Protein AF-A0A613BTW3-F1 (afdb_monomer)

InterPro domains:
  IPR049066 T6SS, immunity protein Tgi2PP [PF21576] (1-104)

pLDDT: mean 95.65, std 4.18, range [67.38, 98.69]

Radius of gyration: 14.43 Å; Cα contacts (8 Å, |Δi|>4): 187; chains: 1; bounding box: 38×32×41 Å

Mean predicted aligned error: 2.91 Å

Solvent-accessible surface area (backbone atoms only — not comparable to full-atom values): 6734 Å² total; per-residue (Å²): 99,53,67,73,54,44,51,55,52,46,55,55,50,41,51,71,72,64,52,71,71,81,46,86,46,44,45,76,46,56,92,55,55,41,102,84,70,43,56,76,44,67,69,33,42,45,34,39,34,37,38,48,49,96,87,50,96,61,72,46,70,83,46,42,33,38,27,31,36,49,34,60,50,39,29,35,56,85,80,46,42,72,68,82,49,76,69,56,53,54,51,23,50,56,37,15,68,74,63,74,40,47,79,78,78,40,36,72,45,52,34,66,60,72,57,50,90,104

Structure (mmCIF, N/CA/C/O backbone):
data_AF-A0A613BTW3-F1
#
_entry.id   AF-A0A613BTW3-F1
#
loop_
_atom_site.group_PDB
_atom_site.id
_atom_site.type_symbol
_atom_site.label_atom_id
_atom_site.label_alt_id
_atom_site.label_comp_id
_atom_site.label_asym_id
_atom_site.label_entity_id
_atom_site.label_seq_id
_atom_site.pdbx_PDB_ins_code
_atom_site.Cartn_x
_atom_site.Cartn_y
_atom_site.Cartn_z
_atom_site.occupancy
_atom_site.B_iso_or_equiv
_atom_site.auth_seq_id
_atom_site.auth_comp_id
_atom_site.auth_asym_id
_atom_site.auth_atom_id
_atom_site.pdbx_PDB_model_num
ATOM 1 N N . MET A 1 1 ? -2.709 7.412 10.687 1.00 94.25 1 MET A N 1
ATOM 2 C CA . MET A 1 1 ? -1.283 7.227 10.334 1.00 94.25 1 MET A CA 1
ATOM 3 C C . MET A 1 1 ? -0.846 8.351 9.416 1.00 94.25 1 MET A C 1
ATOM 5 O O . MET A 1 1 ? -1.696 8.910 8.738 1.00 94.25 1 MET A O 1
ATOM 9 N N . THR A 1 2 ? 0.442 8.687 9.387 1.00 95.94 2 THR A N 1
ATOM 10 C CA . THR A 1 2 ? 1.014 9.593 8.374 1.00 95.94 2 THR A CA 1
ATOM 11 C C . THR A 1 2 ? 1.384 8.825 7.099 1.00 95.94 2 THR A C 1
ATOM 13 O O . THR A 1 2 ? 1.567 7.608 7.150 1.00 95.94 2 THR A O 1
ATOM 16 N N . LYS A 1 3 ? 1.570 9.526 5.971 1.00 95.88 3 LYS A N 1
ATOM 17 C CA . LYS A 1 3 ? 2.042 8.937 4.700 1.00 95.88 3 LYS A CA 1
ATOM 18 C C . LYS A 1 3 ? 3.333 8.125 4.878 1.00 95.88 3 LYS A C 1
ATOM 20 O O . LYS A 1 3 ? 3.392 6.969 4.487 1.00 95.88 3 LYS A O 1
ATOM 25 N N . ALA A 1 4 ? 4.314 8.671 5.599 1.00 97.25 4 ALA A N 1
ATOM 26 C CA . ALA A 1 4 ? 5.572 7.977 5.891 1.00 97.25 4 ALA A CA 1
ATOM 27 C C . ALA A 1 4 ? 5.398 6.707 6.753 1.00 97.25 4 ALA A C 1
ATOM 29 O O . ALA A 1 4 ? 6.198 5.778 6.671 1.00 97.25 4 ALA A O 1
ATOM 30 N N . GLN A 1 5 ? 4.376 6.648 7.615 1.00 97.88 5 GLN A N 1
ATOM 31 C CA . GLN A 1 5 ? 4.051 5.424 8.360 1.00 97.88 5 GLN A CA 1
ATOM 32 C C . GLN A 1 5 ? 3.395 4.378 7.453 1.00 97.88 5 GLN A C 1
ATOM 34 O O . GLN A 1 5 ? 3.718 3.198 7.570 1.00 97.88 5 GLN A O 1
ATOM 39 N N . ALA A 1 6 ? 2.511 4.812 6.551 1.00 98.25 6 ALA A N 1
ATOM 40 C CA . ALA A 1 6 ? 1.872 3.947 5.565 1.00 98.25 6 ALA A CA 1
ATOM 41 C C . ALA A 1 6 ? 2.895 3.341 4.589 1.00 98.25 6 ALA A C 1
ATOM 43 O O . ALA A 1 6 ? 2.869 2.136 4.363 1.00 98.25 6 ALA A O 1
ATOM 44 N N . GLU A 1 7 ? 3.861 4.131 4.118 1.00 98.44 7 GLU A N 1
ATOM 45 C CA . GLU A 1 7 ? 4.955 3.659 3.259 1.00 98.44 7 GLU A CA 1
ATOM 46 C C . GLU A 1 7 ? 5.798 2.579 3.950 1.00 98.44 7 GLU A C 1
ATOM 48 O O . GLU A 1 7 ? 6.055 1.516 3.391 1.00 98.44 7 GLU A O 1
ATOM 53 N N . LYS A 1 8 ? 6.166 2.788 5.223 1.00 98.25 8 LYS A N 1
ATOM 54 C CA . LYS A 1 8 ? 6.894 1.776 6.007 1.00 98.25 8 LYS A CA 1
ATOM 55 C C . LYS A 1 8 ? 6.095 0.485 6.173 1.00 98.25 8 LYS A C 1
ATOM 57 O O . LYS A 1 8 ? 6.679 -0.596 6.115 1.00 98.25 8 LYS A O 1
ATOM 62 N N . LEU A 1 9 ? 4.783 0.588 6.392 1.00 98.56 9 LEU A N 1
ATOM 63 C CA . LEU A 1 9 ? 3.904 -0.577 6.479 1.00 98.56 9 LEU A CA 1
ATOM 64 C C . LEU A 1 9 ? 3.847 -1.323 5.137 1.00 98.56 9 LEU A C 1
ATOM 66 O O . LEU A 1 9 ? 3.977 -2.548 5.122 1.00 98.56 9 LEU A O 1
ATOM 70 N N . LEU A 1 10 ? 3.738 -0.590 4.024 1.00 98.69 10 LEU A N 1
ATOM 71 C CA . LEU A 1 10 ? 3.779 -1.152 2.677 1.00 98.69 10 LEU A CA 1
ATOM 72 C C . LEU A 1 10 ? 5.108 -1.860 2.400 1.00 98.69 10 LEU A C 1
ATOM 74 O O . LEU A 1 10 ? 5.093 -3.003 1.963 1.00 98.69 10 LEU A O 1
ATOM 78 N N . ILE A 1 11 ? 6.252 -1.258 2.731 1.00 98.38 11 ILE A N 1
ATOM 79 C CA . ILE A 1 11 ? 7.575 -1.885 2.558 1.00 98.38 11 ILE A CA 1
ATOM 80 C C . ILE A 1 11 ? 7.655 -3.237 3.285 1.00 98.38 11 ILE A C 1
ATOM 82 O O . ILE A 1 11 ? 8.233 -4.190 2.760 1.00 98.38 11 ILE A O 1
ATOM 86 N N . ILE A 1 12 ? 7.068 -3.357 4.482 1.00 98.19 12 ILE A N 1
ATOM 87 C CA . ILE A 1 12 ? 7.005 -4.639 5.202 1.00 98.19 12 ILE A CA 1
ATOM 88 C C . ILE A 1 12 ? 6.154 -5.656 4.428 1.00 98.19 12 ILE A C 1
ATOM 90 O O . ILE A 1 12 ? 6.550 -6.816 4.302 1.00 98.19 12 ILE A O 1
ATOM 94 N N . ALA A 1 13 ? 5.009 -5.229 3.893 1.00 98.25 13 ALA A N 1
ATOM 95 C CA . ALA A 1 13 ? 4.124 -6.081 3.105 1.00 98.25 13 ALA A CA 1
ATOM 96 C C . ALA A 1 13 ? 4.764 -6.543 1.784 1.00 98.25 13 ALA A C 1
ATOM 98 O O . ALA A 1 13 ? 4.728 -7.733 1.474 1.00 98.25 13 ALA A O 1
ATOM 99 N N . LEU A 1 14 ? 5.434 -5.644 1.063 1.00 98.19 14 LEU A N 1
ATOM 100 C CA . LEU A 1 14 ? 6.143 -5.949 -0.181 1.00 98.19 14 LEU A CA 1
ATOM 101 C C . LEU A 1 14 ? 7.281 -6.955 0.040 1.00 98.19 14 LEU A C 1
ATOM 103 O O . LEU A 1 14 ? 7.413 -7.921 -0.712 1.00 98.19 14 LEU A O 1
ATOM 107 N N . LYS A 1 15 ? 8.054 -6.798 1.125 1.00 97.44 15 LYS A N 1
ATOM 108 C CA . LYS A 1 15 ? 9.082 -7.779 1.518 1.00 97.44 15 LYS A CA 1
ATOM 109 C C . LYS A 1 15 ? 8.480 -9.151 1.812 1.00 97.44 15 LYS A C 1
ATOM 111 O O . LYS A 1 15 ? 9.055 -10.165 1.425 1.00 97.44 15 LYS A O 1
ATOM 116 N N . TYR A 1 16 ? 7.319 -9.199 2.467 1.00 96.69 16 TYR A N 1
ATOM 117 C CA . TYR A 1 16 ? 6.608 -10.458 2.706 1.00 96.69 16 TYR A CA 1
ATOM 118 C C . TYR A 1 16 ? 6.145 -11.117 1.395 1.00 96.69 16 TYR A C 1
ATOM 120 O O . TYR A 1 16 ? 6.268 -12.331 1.238 1.00 96.69 16 TYR A O 1
ATOM 128 N N . GLN A 1 17 ? 5.686 -10.316 0.429 1.00 95.31 17 GLN A N 1
ATOM 129 C CA . GLN A 1 17 ? 5.324 -10.757 -0.924 1.00 95.31 17 GLN A CA 1
ATOM 130 C C . GLN A 1 17 ? 6.532 -11.098 -1.816 1.00 95.31 17 GLN A C 1
ATOM 132 O O . GLN A 1 17 ? 6.343 -11.494 -2.962 1.00 95.31 17 GLN A O 1
ATOM 137 N N . LYS A 1 18 ? 7.758 -11.034 -1.277 1.00 95.88 18 LYS A N 1
ATOM 138 C CA . LYS A 1 18 ? 9.019 -11.386 -1.951 1.00 95.88 18 LYS A CA 1
ATOM 139 C C . LYS A 1 18 ? 9.405 -10.458 -3.105 1.00 95.88 18 LYS A C 1
ATOM 141 O O . LYS A 1 18 ? 10.187 -10.864 -3.962 1.00 95.88 18 LYS A O 1
ATOM 146 N N . TYR A 1 19 ? 8.915 -9.219 -3.111 1.00 95.94 19 TYR A N 1
ATOM 147 C CA . TYR A 1 19 ? 9.502 -8.191 -3.965 1.00 95.94 19 TYR A CA 1
ATOM 148 C C . TYR A 1 19 ? 10.944 -7.928 -3.527 1.00 95.94 19 TYR A C 1
ATOM 150 O O . TYR A 1 19 ? 11.210 -7.705 -2.340 1.00 95.94 19 TYR A O 1
ATOM 158 N N . ASP A 1 20 ? 11.871 -7.943 -4.483 1.00 95.00 20 ASP A N 1
ATOM 159 C CA . ASP A 1 20 ? 13.267 -7.619 -4.216 1.00 95.00 20 ASP A CA 1
ATOM 160 C C . ASP A 1 20 ? 13.470 -6.101 -4.231 1.00 95.00 20 ASP A C 1
ATOM 162 O O . ASP A 1 20 ? 13.831 -5.494 -5.235 1.00 95.00 20 ASP A O 1
ATOM 166 N N . LEU A 1 21 ? 13.213 -5.482 -3.078 1.00 95.88 21 LEU A N 1
ATOM 167 C CA . LEU A 1 21 ? 13.400 -4.043 -2.876 1.00 95.88 21 LEU A CA 1
ATOM 168 C C . LEU A 1 21 ? 14.878 -3.640 -2.731 1.00 95.88 21 LEU A C 1
ATOM 170 O O . LEU A 1 21 ? 15.153 -2.482 -2.428 1.00 95.88 21 LEU A O 1
ATOM 174 N N . SER A 1 22 ? 15.815 -4.589 -2.836 1.00 94.62 22 SER A N 1
ATOM 175 C CA . SER A 1 22 ? 17.253 -4.320 -2.730 1.00 94.62 22 SER A CA 1
ATOM 176 C C . SER A 1 22 ? 17.930 -4.107 -4.080 1.00 94.62 22 SER A C 1
ATOM 178 O O . SER A 1 22 ? 19.084 -3.689 -4.109 1.00 94.62 22 SER A O 1
ATOM 180 N N . LEU A 1 23 ? 17.221 -4.375 -5.180 1.00 94.31 23 LEU A N 1
ATOM 181 C CA . LEU A 1 23 ? 17.727 -4.135 -6.524 1.00 94.31 23 LEU A CA 1
ATOM 182 C C . LEU A 1 23 ? 17.928 -2.637 -6.763 1.00 94.31 23 LEU A C 1
ATOM 184 O O . LEU A 1 23 ? 17.024 -1.827 -6.535 1.00 94.31 23 LEU A O 1
ATOM 188 N N . ASP A 1 24 ? 19.105 -2.288 -7.277 1.00 94.25 24 ASP A N 1
ATOM 189 C CA . ASP A 1 24 ? 19.415 -0.925 -7.698 1.00 94.25 24 ASP A CA 1
ATOM 190 C C . ASP A 1 24 ? 18.399 -0.465 -8.747 1.00 94.25 24 ASP A C 1
ATOM 192 O O . ASP A 1 24 ? 18.237 -1.116 -9.778 1.00 94.25 24 ASP A O 1
ATOM 196 N N . GLY A 1 25 ? 17.723 0.653 -8.477 1.00 94.94 25 GLY A N 1
ATOM 197 C CA . GLY A 1 25 ? 16.678 1.206 -9.342 1.00 94.94 25 GLY A CA 1
ATOM 198 C C . GLY A 1 25 ? 15.247 0.856 -8.930 1.00 94.94 25 GLY A C 1
ATOM 199 O O . GLY A 1 25 ? 14.312 1.422 -9.490 1.00 94.94 25 GLY A O 1
ATOM 200 N N . VAL A 1 26 ? 15.036 -0.027 -7.945 1.00 97.25 26 VAL A N 1
ATOM 201 C CA . VAL A 1 26 ? 13.699 -0.249 -7.369 1.00 97.25 26 VAL A CA 1
ATOM 202 C C . VAL A 1 26 ? 13.343 0.880 -6.409 1.00 97.25 26 VAL A C 1
ATOM 204 O O . VAL A 1 26 ? 14.139 1.257 -5.547 1.00 97.25 26 VAL A O 1
ATOM 207 N N . PHE A 1 27 ? 12.124 1.399 -6.526 1.00 97.06 27 PHE A N 1
ATOM 208 C CA . PHE A 1 27 ? 11.634 2.485 -5.685 1.00 97.06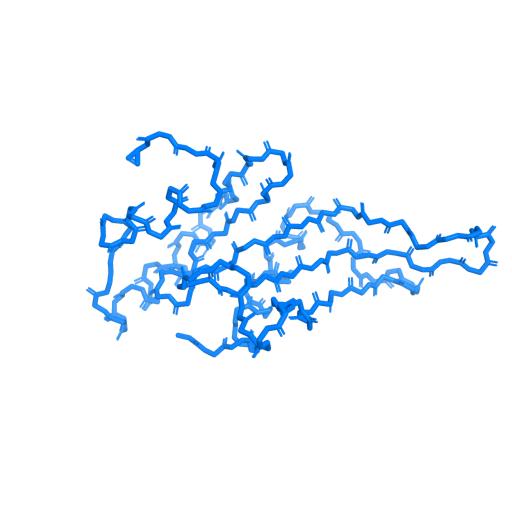 27 PHE A CA 1
ATOM 209 C C . PHE A 1 27 ? 10.156 2.324 -5.324 1.00 97.06 27 PHE A C 1
ATOM 211 O O . PHE A 1 27 ? 9.362 1.739 -6.060 1.00 97.06 27 PHE A O 1
ATOM 218 N N . VAL A 1 28 ? 9.791 2.886 -4.172 1.00 97.94 28 VAL A N 1
ATOM 219 C CA . VAL A 1 28 ? 8.400 3.124 -3.785 1.00 97.94 28 VAL A CA 1
ATOM 220 C C . VAL A 1 28 ? 8.171 4.623 -3.879 1.00 97.94 28 VAL A C 1
ATOM 222 O O . VAL A 1 28 ? 8.806 5.387 -3.155 1.00 97.94 28 VAL A O 1
ATOM 225 N N . ASP A 1 29 ? 7.286 5.040 -4.775 1.00 97.00 29 ASP A N 1
ATOM 226 C CA . ASP A 1 29 ? 6.908 6.441 -4.928 1.00 97.00 29 ASP A CA 1
ATOM 227 C C . ASP A 1 29 ? 5.508 6.656 -4.366 1.00 97.00 29 ASP A C 1
ATOM 229 O O . ASP A 1 29 ? 4.552 6.008 -4.786 1.00 97.00 29 ASP A O 1
ATOM 233 N N . GLY A 1 30 ? 5.404 7.548 -3.384 1.00 93.94 30 GLY A N 1
ATOM 234 C CA . GLY A 1 30 ? 4.137 7.940 -2.790 1.00 93.94 30 GLY A CA 1
ATOM 235 C C . GLY A 1 30 ? 3.605 9.273 -3.299 1.00 93.94 30 GLY A C 1
ATOM 236 O O . GLY A 1 30 ? 2.543 9.685 -2.841 1.00 93.94 30 GLY A O 1
ATOM 237 N N . ASP A 1 31 ? 4.320 10.026 -4.139 1.00 92.44 31 ASP A N 1
ATOM 238 C CA . AS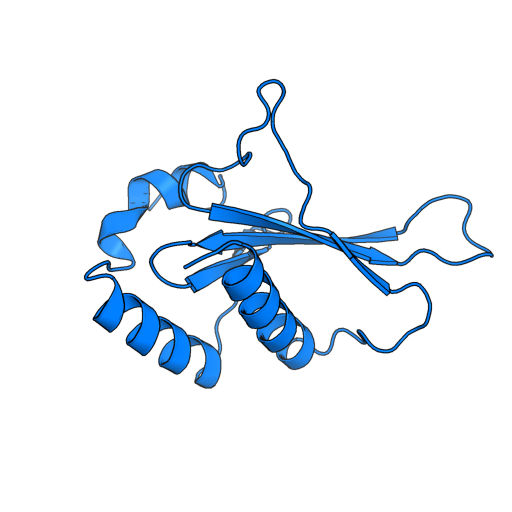P A 1 31 ? 3.917 11.367 -4.594 1.00 92.44 31 ASP A CA 1
ATOM 239 C C . ASP A 1 31 ? 2.828 11.351 -5.678 1.00 92.44 31 ASP A C 1
ATOM 241 O O . ASP A 1 31 ? 2.855 12.079 -6.666 1.00 92.44 31 ASP A O 1
ATOM 245 N N . LEU A 1 32 ? 1.824 10.507 -5.455 1.00 91.81 32 LEU A N 1
ATOM 246 C CA . LEU A 1 32 ? 0.650 10.368 -6.293 1.00 91.81 32 LEU A CA 1
ATOM 247 C C . LEU A 1 32 ? -0.419 11.344 -5.807 1.00 91.81 32 LEU A C 1
ATOM 249 O O . LEU A 1 32 ? -0.839 11.299 -4.647 1.00 91.81 32 LEU A O 1
ATOM 253 N N . GLN A 1 33 ? -0.832 12.247 -6.694 1.00 91.44 33 GLN A N 1
ATOM 254 C CA . GLN A 1 33 ? -1.773 13.317 -6.385 1.00 91.44 33 GLN A CA 1
ATOM 255 C C . GLN A 1 33 ? -2.800 13.481 -7.510 1.00 91.44 33 GLN A C 1
ATOM 257 O O . GLN A 1 33 ? -2.498 13.280 -8.688 1.00 91.44 33 GLN A O 1
ATOM 262 N N . ASP A 1 34 ? -4.019 13.873 -7.149 1.00 88.56 34 ASP A N 1
ATOM 263 C CA . ASP A 1 34 ? -5.008 14.354 -8.106 1.00 88.56 34 ASP A CA 1
ATOM 264 C C . ASP A 1 34 ? -4.630 15.751 -8.646 1.00 88.56 34 ASP A C 1
ATOM 266 O O . ASP A 1 34 ? -3.667 16.392 -8.221 1.00 88.56 34 ASP A O 1
ATOM 270 N N . LYS A 1 35 ? -5.437 16.279 -9.574 1.00 89.06 35 LYS A N 1
ATOM 271 C CA . LYS A 1 35 ? -5.238 17.619 -10.163 1.00 89.06 35 LYS A CA 1
ATOM 272 C C . LYS A 1 35 ? -5.293 18.785 -9.157 1.00 89.06 35 LYS A C 1
ATOM 274 O O . LYS A 1 35 ? -5.042 19.925 -9.540 1.00 89.06 35 LYS A O 1
ATOM 279 N N . HIS A 1 36 ? -5.693 18.523 -7.916 1.00 89.88 36 HIS A N 1
ATOM 280 C CA . HIS A 1 36 ? -5.807 19.486 -6.826 1.00 89.88 36 HIS A CA 1
ATOM 281 C C . HIS A 1 36 ? -4.737 19.281 -5.742 1.00 89.88 36 HIS A C 1
ATOM 283 O O . HIS A 1 36 ? -4.728 20.030 -4.766 1.00 89.88 36 HIS A O 1
ATOM 289 N N . GLY A 1 37 ? -3.837 18.309 -5.909 1.00 87.50 37 GLY A N 1
ATOM 290 C CA . GLY A 1 37 ? -2.785 17.989 -4.949 1.00 87.50 37 GLY A CA 1
ATOM 291 C C . GLY A 1 37 ? -3.223 17.072 -3.800 1.00 87.50 37 GLY A C 1
ATOM 292 O O . GLY A 1 37 ? -2.502 16.936 -2.812 1.00 87.50 37 GLY A O 1
ATOM 293 N N . ASN A 1 38 ? -4.410 16.462 -3.883 1.00 87.25 38 ASN A N 1
ATOM 294 C CA . ASN A 1 38 ? -4.921 15.547 -2.859 1.00 87.25 38 ASN A CA 1
ATOM 295 C C . ASN A 1 38 ? -4.553 14.090 -3.174 1.00 87.25 38 ASN A C 1
ATOM 297 O O . ASN A 1 38 ? -4.343 13.757 -4.341 1.00 87.25 38 ASN A O 1
ATOM 301 N N . PRO A 1 39 ? -4.539 13.190 -2.170 1.00 88.38 39 PRO A N 1
ATOM 302 C CA . PRO A 1 39 ? -4.464 11.754 -2.424 1.00 88.38 39 PRO A CA 1
ATOM 303 C C . PRO A 1 39 ? -5.581 11.299 -3.386 1.00 88.38 39 PRO A C 1
ATOM 305 O O . PRO A 1 39 ? -6.728 11.709 -3.180 1.00 88.38 39 PRO A O 1
ATOM 308 N N . PRO A 1 40 ? -5.288 10.449 -4.389 1.00 93.00 40 PRO A N 1
ATOM 309 C CA . PRO A 1 40 ? -6.284 10.006 -5.368 1.00 93.00 40 PRO A CA 1
ATOM 310 C C . PRO A 1 40 ? -7.471 9.267 -4.737 1.00 93.00 40 PRO A C 1
ATOM 312 O O . PRO A 1 40 ? -8.610 9.457 -5.165 1.00 93.00 40 PRO A O 1
ATOM 315 N N . HIS A 1 41 ? -7.223 8.480 -3.685 1.00 95.62 41 HIS A N 1
ATOM 316 C CA . HIS A 1 41 ? -8.257 7.749 -2.954 1.00 95.62 41 HIS A CA 1
ATOM 317 C C . HIS A 1 41 ? -8.476 8.324 -1.541 1.00 95.62 41 HIS A C 1
ATOM 319 O O . HIS A 1 41 ? -7.607 8.199 -0.670 1.00 95.62 41 HIS A O 1
ATOM 325 N N . PRO A 1 42 ? -9.646 8.931 -1.250 1.00 94.69 42 PRO A N 1
ATOM 326 C CA . PRO A 1 42 ? -9.937 9.481 0.070 1.00 94.69 42 PRO A CA 1
ATOM 327 C C . PRO A 1 42 ? -9.803 8.441 1.188 1.00 94.69 42 PRO A C 1
ATOM 329 O O . PRO A 1 42 ? -10.404 7.373 1.138 1.00 94.69 42 PRO A O 1
ATOM 332 N N . GLY A 1 43 ? -9.049 8.776 2.237 1.00 95.38 43 GLY A N 1
ATOM 333 C CA . GLY A 1 43 ? -8.793 7.879 3.372 1.00 95.38 43 GLY A CA 1
ATOM 334 C C . GLY A 1 43 ? -7.586 6.953 3.191 1.00 95.38 43 GLY A C 1
ATOM 335 O O . GLY A 1 43 ? -7.139 6.364 4.181 1.00 95.38 43 GLY A O 1
ATOM 336 N N . TYR A 1 44 ? -7.009 6.902 1.990 1.00 97.50 44 TYR A N 1
ATOM 337 C CA . TYR A 1 44 ? -5.840 6.100 1.649 1.00 97.50 44 TYR A CA 1
ATOM 338 C C . TYR A 1 44 ? -4.645 6.980 1.264 1.00 97.50 44 TYR A C 1
ATOM 340 O O . TYR A 1 44 ? -4.783 8.144 0.885 1.00 97.50 44 TYR A O 1
ATOM 348 N N . TYR A 1 45 ? -3.453 6.409 1.402 1.00 97.56 45 TYR A N 1
ATOM 349 C CA . TYR A 1 45 ? -2.245 6.891 0.748 1.00 97.56 45 TYR A CA 1
ATOM 350 C C . TYR A 1 45 ? -1.870 5.904 -0.350 1.00 97.56 45 TYR A C 1
ATOM 352 O O . TYR A 1 45 ? -1.776 4.705 -0.073 1.00 97.56 45 TYR A O 1
ATOM 360 N N . ASP A 1 46 ? -1.637 6.418 -1.552 1.00 97.94 46 ASP A N 1
ATOM 361 C CA . ASP A 1 46 ? -1.282 5.602 -2.706 1.00 97.94 46 ASP A CA 1
ATOM 362 C C . ASP A 1 46 ? 0.226 5.597 -2.928 1.00 97.94 46 ASP A C 1
ATOM 364 O O . ASP A 1 46 ? 0.907 6.601 -2.704 1.00 97.94 46 ASP A O 1
ATOM 368 N N . PHE A 1 47 ? 0.733 4.451 -3.371 1.00 98.44 47 PHE A N 1
ATOM 369 C CA . PHE A 1 47 ? 2.142 4.224 -3.636 1.00 98.44 47 PHE A CA 1
ATOM 370 C C . PHE A 1 47 ? 2.314 3.355 -4.878 1.00 98.44 47 PHE A C 1
ATOM 372 O O . PHE A 1 47 ? 1.734 2.273 -4.965 1.00 98.44 47 PHE A O 1
ATOM 379 N N . SER A 1 48 ? 3.157 3.779 -5.813 1.00 97.94 48 SER A N 1
ATOM 380 C CA . SER A 1 48 ? 3.612 2.920 -6.905 1.00 97.94 48 SER A CA 1
ATOM 381 C C . SER A 1 48 ? 4.909 2.213 -6.525 1.00 97.94 48 SER A C 1
ATOM 383 O O . SER A 1 48 ? 5.803 2.833 -5.948 1.00 97.94 48 SER A O 1
ATOM 385 N N . LEU A 1 49 ? 5.023 0.933 -6.875 1.00 98.38 49 LEU A N 1
ATOM 386 C CA . LEU A 1 49 ? 6.282 0.194 -6.861 1.00 98.38 49 LEU A CA 1
ATOM 387 C C . LEU A 1 49 ? 6.831 0.166 -8.286 1.00 98.38 49 LEU A C 1
ATOM 389 O O . LEU A 1 49 ? 6.197 -0.412 -9.170 1.00 98.38 49 LEU A O 1
ATOM 393 N N . GLY A 1 50 ? 7.981 0.793 -8.500 1.00 97.38 50 GLY A N 1
ATOM 394 C CA . GLY A 1 50 ? 8.620 0.898 -9.808 1.00 97.38 50 GLY A CA 1
ATOM 395 C C . GLY A 1 50 ? 10.039 0.345 -9.818 1.00 97.38 50 GLY A C 1
ATOM 396 O O . GLY A 1 50 ? 10.682 0.225 -8.773 1.00 97.38 50 GLY A O 1
ATOM 397 N N . TYR A 1 51 ? 10.516 0.026 -11.016 1.00 96.94 51 TYR A N 1
ATOM 398 C CA . TYR A 1 51 ? 11.878 -0.391 -11.302 1.00 96.94 51 TYR A CA 1
ATOM 399 C C . TYR A 1 51 ? 12.418 0.393 -12.498 1.00 96.94 51 TYR A C 1
ATOM 401 O O . TYR A 1 51 ? 11.967 0.226 -13.634 1.00 96.94 51 TYR A O 1
ATOM 409 N N . ASP A 1 52 ? 13.375 1.275 -12.220 1.00 95.38 52 ASP A N 1
ATOM 410 C CA . ASP A 1 52 ? 14.101 2.047 -13.222 1.00 95.38 52 ASP A CA 1
ATOM 411 C C . ASP A 1 52 ? 15.442 1.370 -13.516 1.00 95.38 52 ASP A C 1
ATOM 413 O O . ASP A 1 52 ? 16.308 1.259 -12.646 1.00 95.38 52 ASP A O 1
ATOM 417 N N . THR A 1 53 ? 15.609 0.878 -14.742 1.00 89.94 53 THR A N 1
ATOM 418 C CA . THR A 1 53 ? 16.817 0.166 -15.167 1.00 89.94 53 THR A CA 1
ATOM 419 C C . THR A 1 53 ? 17.456 0.916 -16.334 1.00 89.94 53 THR A C 1
ATOM 421 O O . THR A 1 53 ? 16.754 1.269 -17.284 1.00 89.94 53 THR A O 1
ATOM 424 N N . PRO A 1 54 ? 18.791 1.101 -16.347 1.00 82.06 54 PRO A N 1
ATOM 425 C CA . PRO A 1 54 ? 19.463 1.856 -17.407 1.00 82.06 54 PRO A CA 1
ATOM 426 C C . PRO A 1 54 ? 19.295 1.271 -18.815 1.00 82.06 54 PRO A C 1
ATOM 428 O O . PRO A 1 54 ? 19.571 1.949 -19.802 1.00 82.06 54 PRO A O 1
ATOM 431 N N . THR A 1 55 ? 18.923 -0.007 -18.922 1.00 88.38 55 THR A N 1
ATOM 432 C CA . THR A 1 55 ? 18.743 -0.699 -20.204 1.00 88.38 55 THR A CA 1
ATOM 433 C C . THR A 1 55 ? 17.300 -0.653 -20.701 1.00 88.38 55 THR A C 1
ATOM 435 O O . THR A 1 55 ? 17.058 -0.977 -21.865 1.00 88.38 55 THR A O 1
ATOM 438 N N . ALA A 1 56 ? 16.345 -0.257 -19.856 1.00 88.94 56 ALA A N 1
ATOM 439 C CA . ALA A 1 56 ? 14.949 -0.108 -20.229 1.00 88.94 56 ALA A CA 1
ATOM 440 C C . ALA A 1 56 ? 14.687 1.278 -20.842 1.00 88.94 56 ALA A C 1
ATOM 442 O O . ALA A 1 56 ? 15.265 2.284 -20.442 1.00 88.94 56 ALA A O 1
ATOM 443 N N . GLY A 1 57 ? 13.790 1.342 -21.830 1.00 91.81 57 GLY A N 1
ATOM 444 C CA . GLY A 1 57 ? 13.369 2.612 -22.441 1.00 91.81 57 GLY A CA 1
ATOM 445 C C . GLY A 1 57 ? 12.324 3.388 -21.626 1.00 91.81 57 GLY A C 1
ATOM 446 O O . GLY A 1 57 ? 11.948 4.488 -22.025 1.00 91.81 57 GLY A O 1
ATOM 447 N N . ALA A 1 58 ? 11.821 2.803 -20.536 1.00 93.81 58 ALA A N 1
ATOM 448 C CA . ALA A 1 58 ? 10.834 3.369 -19.623 1.00 93.81 58 ALA A CA 1
ATOM 449 C C . ALA A 1 58 ? 10.888 2.637 -18.268 1.00 93.81 58 ALA A C 1
ATOM 451 O O . ALA A 1 58 ? 11.381 1.511 -18.200 1.00 93.81 58 ALA A O 1
ATOM 452 N N . ILE A 1 59 ? 10.337 3.263 -17.224 1.00 95.31 59 ILE A N 1
ATOM 453 C CA . ILE A 1 59 ? 10.154 2.651 -15.900 1.00 95.31 59 ILE A CA 1
ATOM 454 C C . ILE A 1 59 ? 9.167 1.485 -16.007 1.00 95.31 59 ILE A C 1
ATOM 456 O O . ILE A 1 59 ? 8.090 1.630 -16.593 1.00 95.31 59 ILE A O 1
ATOM 460 N N . ASP A 1 60 ? 9.512 0.355 -15.394 1.00 94.94 60 ASP A N 1
ATOM 461 C CA . ASP A 1 60 ? 8.602 -0.773 -15.216 1.00 94.94 60 ASP A CA 1
ATOM 462 C C . ASP A 1 60 ? 7.872 -0.647 -13.872 1.00 94.94 60 ASP A C 1
ATOM 464 O O . ASP A 1 60 ? 8.503 -0.593 -12.817 1.00 94.94 60 ASP A O 1
ATOM 468 N N . TYR A 1 61 ? 6.540 -0.573 -13.892 1.00 96.00 61 TYR A N 1
ATOM 469 C CA . TYR A 1 61 ? 5.730 -0.465 -12.677 1.00 96.00 61 TYR A CA 1
ATOM 470 C C . TYR A 1 61 ? 5.185 -1.836 -12.283 1.00 96.00 61 TYR A C 1
ATOM 472 O O . TYR A 1 61 ? 4.365 -2.432 -12.977 1.00 96.00 61 TYR A O 1
ATOM 480 N N . TRP A 1 62 ? 5.613 -2.322 -11.122 1.00 96.81 62 TRP A N 1
ATOM 481 C CA . TRP A 1 62 ? 5.285 -3.655 -10.617 1.00 96.81 62 TRP A CA 1
ATOM 482 C C . TRP A 1 62 ? 3.988 -3.718 -9.811 1.00 96.81 62 TRP A C 1
ATOM 484 O O . TRP A 1 62 ? 3.472 -4.813 -9.562 1.00 96.81 62 TRP A O 1
ATOM 494 N N . GLY A 1 63 ? 3.475 -2.566 -9.382 1.00 97.44 63 GLY A N 1
ATOM 495 C CA . GLY A 1 63 ? 2.189 -2.475 -8.707 1.00 97.44 63 GLY A CA 1
ATOM 496 C C . GLY A 1 63 ? 1.824 -1.059 -8.286 1.00 97.44 63 GLY A C 1
ATOM 497 O O . GLY A 1 63 ? 2.684 -0.183 -8.161 1.00 97.44 63 GLY A O 1
ATOM 498 N N . LEU A 1 64 ? 0.534 -0.865 -8.046 1.00 98.19 64 LEU A N 1
ATOM 499 C CA . LEU A 1 64 ? -0.042 0.333 -7.455 1.00 98.19 64 LEU A CA 1
ATOM 500 C C . LEU A 1 64 ? -0.814 -0.080 -6.206 1.00 98.19 64 LEU A C 1
ATOM 502 O O . LEU A 1 64 ? -1.732 -0.897 -6.267 1.00 98.19 64 LEU A O 1
ATOM 506 N N . PHE A 1 65 ? -0.422 0.479 -5.068 1.00 98.56 65 PHE A N 1
ATOM 507 C CA . PHE A 1 65 ? -0.916 0.081 -3.762 1.00 98.56 65 PHE A CA 1
ATOM 508 C C . PHE A 1 65 ? -1.619 1.235 -3.064 1.00 98.56 65 PHE A C 1
ATOM 510 O O . PHE A 1 65 ? -1.098 2.346 -3.041 1.00 98.56 65 PHE A O 1
ATOM 517 N N . SER A 1 66 ? -2.737 0.947 -2.406 1.00 98.44 66 SER A N 1
ATOM 518 C CA . SER A 1 66 ? -3.438 1.881 -1.525 1.00 98.44 66 SER A CA 1
ATOM 519 C C . SER A 1 66 ? -3.374 1.379 -0.088 1.00 98.44 66 SER A C 1
ATOM 521 O O . SER A 1 66 ? -3.747 0.240 0.202 1.00 98.44 66 SER A O 1
ATOM 523 N N . VAL A 1 67 ? -2.915 2.234 0.828 1.00 98.56 67 VAL A N 1
ATOM 524 C CA . VAL A 1 67 ? -2.792 1.928 2.261 1.00 98.56 67 VAL A CA 1
ATOM 525 C C . VAL A 1 67 ? -3.733 2.814 3.069 1.00 98.56 67 VAL A C 1
ATOM 527 O O . VAL A 1 67 ? -3.596 4.039 3.058 1.00 98.56 67 VAL A O 1
ATOM 530 N N . SER A 1 68 ? -4.669 2.216 3.809 1.00 98.31 68 SER A N 1
ATOM 531 C CA . SER A 1 68 ? -5.606 2.972 4.646 1.00 98.31 68 SER A CA 1
ATOM 532 C C . SER A 1 68 ? -4.856 3.746 5.722 1.00 98.31 68 SER A C 1
ATOM 534 O O . SER A 1 68 ? -4.069 3.193 6.494 1.00 98.31 68 SER A O 1
ATOM 536 N N . SER A 1 69 ? -5.165 5.034 5.836 1.00 97.12 69 SER A N 1
ATOM 537 C CA . SER A 1 69 ? -4.627 5.907 6.879 1.00 97.12 69 SER A CA 1
ATOM 538 C C . SER A 1 69 ? -5.135 5.555 8.286 1.00 97.12 69 SER A C 1
ATOM 540 O O . SER A 1 69 ? -4.498 5.951 9.272 1.00 97.12 69 SER A O 1
ATOM 542 N N . GLN A 1 70 ? -6.249 4.820 8.403 1.00 97.81 70 GLN A N 1
ATOM 543 C CA . GLN A 1 70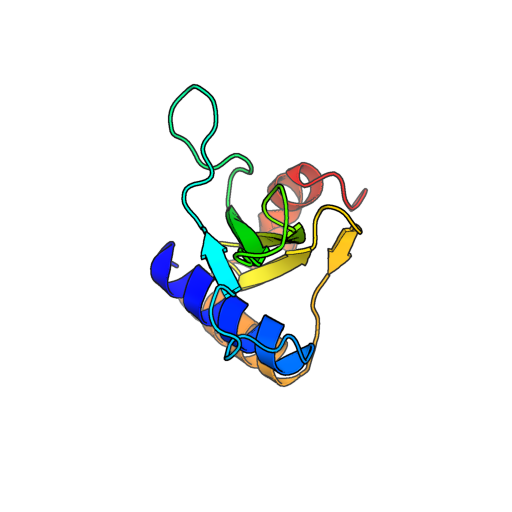 ? -6.937 4.559 9.673 1.00 97.81 70 GLN A CA 1
ATOM 544 C C . GLN A 1 70 ? -6.829 3.118 10.164 1.00 97.81 70 GLN A C 1
ATOM 546 O O . GLN A 1 70 ? -6.803 2.912 11.377 1.00 97.81 70 GLN A O 1
ATOM 551 N N . THR A 1 71 ? -6.759 2.140 9.264 1.00 98.44 71 THR A N 1
ATOM 552 C CA . THR A 1 71 ? -6.717 0.709 9.617 1.00 98.44 71 THR A CA 1
ATOM 553 C C . THR A 1 71 ? -5.402 0.049 9.215 1.00 98.44 71 THR A C 1
ATOM 555 O O . THR A 1 71 ? -5.053 -1.004 9.745 1.00 98.44 71 THR A O 1
ATOM 558 N N . GLY A 1 72 ? -4.651 0.670 8.300 1.00 98.44 72 GLY A N 1
ATOM 559 C CA . GLY A 1 72 ? -3.498 0.049 7.660 1.00 98.44 72 GLY A CA 1
ATOM 560 C C . GLY A 1 72 ? -3.871 -1.073 6.694 1.00 98.44 72 GLY A C 1
ATOM 561 O O . GLY A 1 72 ? -3.005 -1.890 6.387 1.00 98.44 72 GLY A O 1
ATOM 562 N N . ASP A 1 73 ? -5.132 -1.158 6.251 1.00 98.50 73 ASP A N 1
ATOM 563 C CA . ASP A 1 73 ? -5.524 -2.053 5.160 1.00 98.50 73 ASP A CA 1
ATOM 564 C C . ASP A 1 73 ? -4.707 -1.754 3.903 1.00 98.50 73 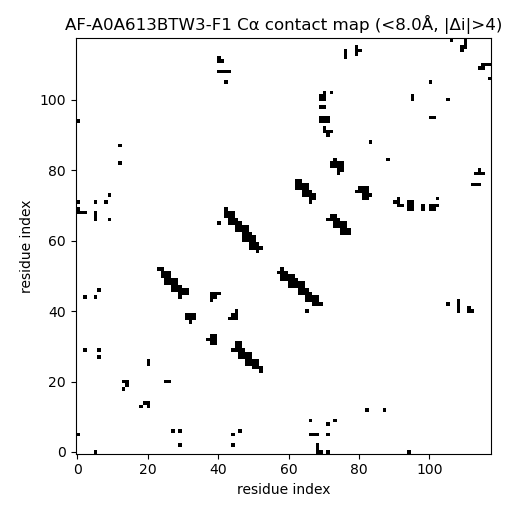ASP A C 1
ATOM 566 O O . ASP A 1 73 ? -4.463 -0.585 3.609 1.0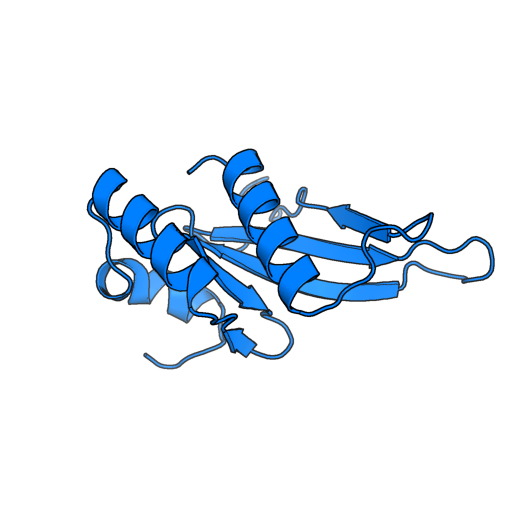0 98.50 73 ASP A O 1
ATOM 570 N N . ILE A 1 74 ? -4.267 -2.789 3.189 1.00 98.62 74 ILE A N 1
ATOM 571 C CA . ILE A 1 74 ? -3.426 -2.640 1.996 1.00 98.62 74 ILE A CA 1
ATOM 572 C C . ILE A 1 74 ? -4.080 -3.377 0.839 1.00 98.62 74 ILE A C 1
ATOM 574 O O . ILE A 1 74 ? -4.391 -4.564 0.951 1.00 98.62 74 ILE A O 1
ATOM 578 N N . TRP A 1 75 ? -4.228 -2.675 -0.275 1.00 98.56 75 TRP A N 1
ATOM 579 C CA . TRP A 1 75 ? -4.714 -3.217 -1.536 1.00 98.56 75 TRP A CA 1
ATOM 580 C C . TRP A 1 75 ? -3.694 -2.956 -2.628 1.00 98.56 75 TRP A C 1
ATOM 582 O O . TRP A 1 75 ? -3.166 -1.853 -2.697 1.00 98.56 75 TRP A O 1
ATOM 592 N N . GLU A 1 76 ? -3.436 -3.945 -3.478 1.00 98.25 76 GLU A N 1
ATOM 593 C CA . GLU A 1 76 ? -2.925 -3.694 -4.823 1.00 98.25 76 GLU A CA 1
ATOM 594 C C . GLU A 1 76 ? -4.149 -3.443 -5.711 1.00 98.25 76 GLU A C 1
ATOM 596 O O . GLU A 1 76 ? -5.013 -4.313 -5.852 1.00 98.25 76 GLU A O 1
ATOM 601 N N . ILE A 1 77 ? -4.280 -2.219 -6.217 1.00 97.75 77 ILE A N 1
ATOM 602 C CA . ILE A 1 77 ? -5.535 -1.731 -6.801 1.00 97.75 77 ILE A CA 1
ATOM 603 C C . ILE A 1 77 ? -5.645 -1.959 -8.311 1.00 97.75 77 ILE A C 1
ATOM 605 O O . ILE A 1 77 ? -6.731 -1.823 -8.860 1.00 97.75 77 ILE A O 1
ATOM 609 N N . ASN A 1 78 ? -4.569 -2.370 -8.989 1.00 96.25 78 ASN A N 1
ATOM 610 C CA . ASN A 1 78 ? -4.642 -2.755 -10.403 1.00 96.25 78 ASN A CA 1
ATOM 611 C C . ASN A 1 78 ? -5.139 -4.198 -10.577 1.00 96.25 78 ASN A C 1
ATOM 613 O O . ASN A 1 78 ? -5.844 -4.512 -11.534 1.00 96.25 78 ASN A O 1
ATOM 617 N N . LYS A 1 79 ? -4.762 -5.086 -9.656 1.00 96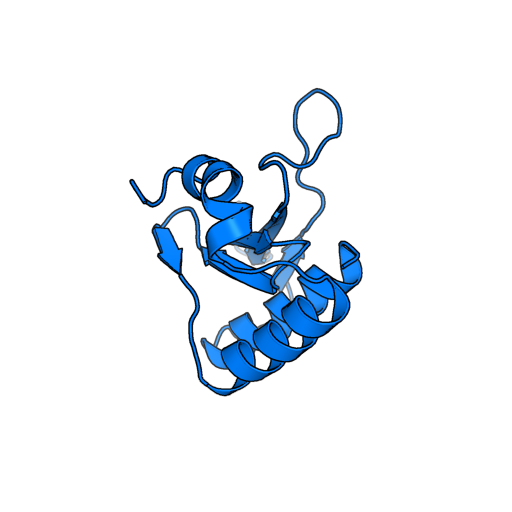.81 79 LYS A N 1
ATOM 618 C CA . LYS A 1 79 ? -5.164 -6.496 -9.581 1.00 96.81 79 LYS A CA 1
ATOM 619 C C . LYS A 1 79 ? -6.354 -6.705 -8.653 1.00 96.81 79 LYS A C 1
ATOM 621 O O . LYS A 1 79 ? -6.926 -7.790 -8.640 1.00 96.81 79 LYS A O 1
ATOM 626 N N . CYS A 1 80 ? -6.715 -5.681 -7.883 1.00 97.69 80 CYS A N 1
ATOM 627 C CA . CYS A 1 80 ? -7.745 -5.745 -6.856 1.00 97.69 80 CYS A CA 1
ATOM 628 C C . CYS A 1 80 ? -7.514 -6.864 -5.839 1.00 97.69 80 CYS A C 1
ATOM 630 O O . CYS A 1 80 ? -8.423 -7.590 -5.437 1.00 97.69 80 CYS A O 1
ATOM 632 N N . GLU A 1 81 ? -6.267 -6.969 -5.3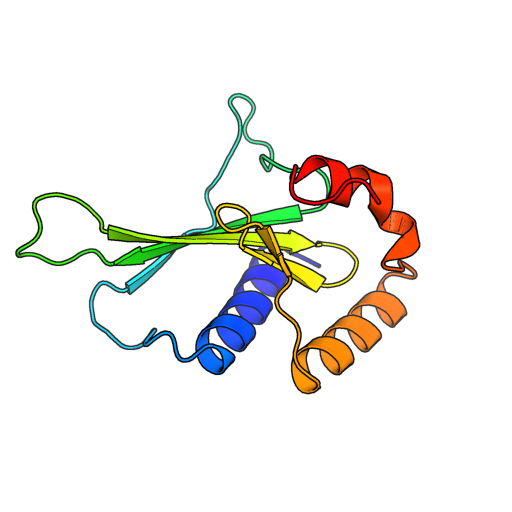89 1.00 97.38 81 GLU A N 1
ATOM 633 C CA . GLU A 1 81 ? -5.840 -7.951 -4.406 1.00 97.38 81 GLU A CA 1
ATOM 634 C C . GLU A 1 81 ? -5.603 -7.278 -3.058 1.00 97.38 81 GLU A C 1
ATOM 636 O O . GLU A 1 81 ? -4.732 -6.419 -2.895 1.00 97.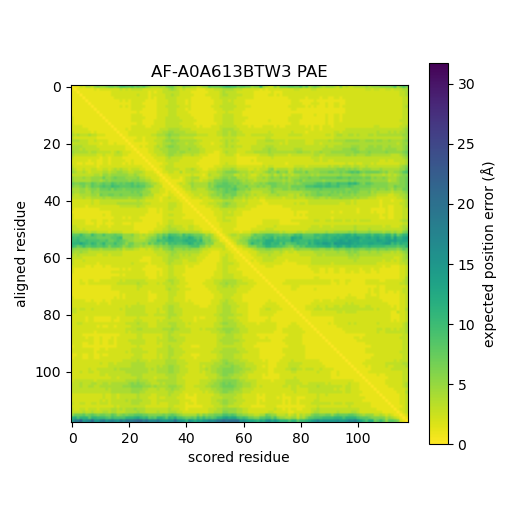38 81 GLU A O 1
ATOM 641 N N . ARG A 1 82 ? -6.355 -7.711 -2.047 1.00 97.62 82 ARG A N 1
ATOM 642 C CA . ARG A 1 82 ? -6.102 -7.312 -0.666 1.00 97.62 82 ARG A CA 1
ATOM 643 C C . ARG A 1 82 ? -4.885 -8.056 -0.124 1.00 97.62 82 ARG A C 1
ATOM 645 O O . ARG A 1 82 ? -4.858 -9.287 -0.106 1.00 97.62 82 ARG A O 1
ATOM 652 N N . VAL A 1 83 ? -3.898 -7.326 0.386 1.00 98.12 83 VAL A N 1
ATOM 653 C CA . VAL A 1 83 ? -2.697 -7.927 0.974 1.00 98.12 83 VAL A CA 1
ATOM 654 C C . VAL A 1 83 ? -3.002 -8.380 2.398 1.00 98.12 83 VAL A C 1
ATOM 656 O O . VAL A 1 83 ? -3.310 -7.572 3.274 1.00 98.12 83 VAL A O 1
ATOM 659 N N . ILE A 1 84 ? -2.910 -9.688 2.646 1.00 97.38 84 ILE A N 1
ATOM 660 C CA . ILE A 1 84 ? -3.256 -10.291 3.938 1.00 97.38 84 ILE A CA 1
ATOM 661 C C . ILE A 1 84 ? -2.186 -11.300 4.347 1.00 97.38 84 ILE A C 1
ATOM 663 O O . ILE A 1 84 ? -1.886 -12.242 3.619 1.00 97.38 84 ILE A O 1
ATOM 667 N N . PHE A 1 85 ? -1.648 -11.137 5.555 1.00 97.88 85 PHE A N 1
ATOM 668 C CA . PHE A 1 85 ? -0.850 -12.155 6.238 1.00 97.88 85 PHE A CA 1
ATOM 669 C C . PHE A 1 85 ? -0.871 -11.929 7.758 1.00 97.88 85 PHE A C 1
ATOM 671 O O . PHE A 1 85 ? -1.088 -10.797 8.201 1.00 97.88 85 PHE A O 1
ATOM 678 N N . PRO A 1 86 ? -0.617 -12.961 8.589 1.00 97.81 86 PRO A N 1
ATOM 679 C CA . PRO A 1 86 ? -0.841 -12.879 10.036 1.00 97.81 86 PRO A CA 1
ATOM 680 C C . PRO A 1 86 ? -0.103 -11.734 10.741 1.00 97.81 86 PRO A C 1
ATOM 682 O O . PRO A 1 86 ? -0.632 -11.119 11.664 1.00 97.81 86 PRO A O 1
ATOM 685 N N . GLN A 1 87 ? 1.128 -11.429 10.323 1.00 97.62 87 GLN A N 1
ATOM 686 C CA . GLN A 1 87 ? 1.898 -10.332 10.910 1.00 97.62 87 GLN A CA 1
ATOM 687 C C . GLN A 1 87 ? 1.318 -8.960 10.529 1.00 97.62 87 GLN A C 1
ATOM 689 O O . GLN A 1 87 ? 1.234 -8.090 11.394 1.00 97.62 87 GLN A O 1
ATOM 694 N N . LEU A 1 88 ? 0.869 -8.776 9.281 1.00 98.44 88 LEU A N 1
ATOM 695 C CA . LEU A 1 88 ? 0.184 -7.555 8.851 1.00 98.44 88 LEU A CA 1
ATOM 696 C C . LEU A 1 88 ? -1.119 -7.348 9.617 1.00 98.44 88 LEU A C 1
ATOM 698 O O . LEU A 1 88 ? -1.339 -6.263 10.145 1.00 98.44 88 LEU A O 1
ATOM 702 N N . GLN A 1 89 ? -1.918 -8.401 9.784 1.00 98.38 89 GLN A N 1
ATOM 703 C CA . GLN A 1 89 ? -3.168 -8.328 10.543 1.00 98.38 89 GLN A CA 1
ATOM 704 C C . GLN A 1 89 ? -2.940 -7.899 11.999 1.00 98.38 89 GLN A C 1
ATOM 706 O O . GLN A 1 89 ? -3.687 -7.073 12.517 1.00 98.38 89 GLN A O 1
ATOM 711 N N . LYS A 1 90 ? -1.875 -8.384 12.654 1.00 98.25 90 LYS A N 1
ATOM 712 C CA . LYS A 1 90 ? -1.500 -7.927 14.006 1.00 98.25 90 LYS A CA 1
ATOM 713 C C . LYS A 1 90 ? -1.141 -6.440 14.033 1.00 98.25 90 LYS A C 1
ATOM 715 O O . LYS A 1 90 ? -1.568 -5.723 14.931 1.00 98.25 90 LYS A O 1
ATOM 720 N N . MET A 1 91 ? -0.380 -5.959 13.048 1.00 98.31 91 MET A N 1
ATOM 721 C CA . MET A 1 91 ? -0.041 -4.534 12.950 1.00 98.31 91 MET A CA 1
ATOM 722 C C . MET A 1 91 ? -1.291 -3.675 12.709 1.00 98.31 91 MET A C 1
ATOM 724 O O . MET A 1 91 ? -1.466 -2.656 13.372 1.00 98.31 91 MET A O 1
ATOM 728 N N . GLN A 1 92 ? -2.189 -4.117 11.826 1.00 98.56 92 GLN A N 1
ATOM 729 C CA . GLN A 1 92 ? -3.469 -3.460 11.546 1.00 98.56 92 GLN A CA 1
ATOM 730 C C . GLN A 1 92 ? -4.375 -3.412 12.782 1.00 98.56 92 GLN A C 1
ATOM 732 O O . GLN A 1 92 ? -5.000 -2.389 13.041 1.00 98.56 92 GLN A O 1
ATOM 737 N N . GLN A 1 93 ? -4.406 -4.468 13.602 1.00 98.44 93 GLN A N 1
ATOM 738 C CA . GLN A 1 93 ? -5.129 -4.465 14.880 1.00 98.44 93 GLN A CA 1
ATOM 739 C C . GLN A 1 93 ? -4.610 -3.385 15.838 1.00 98.44 93 GLN A C 1
ATOM 741 O O . GLN A 1 93 ? -5.407 -2.657 16.428 1.00 98.44 93 GLN A O 1
ATOM 746 N N . GLU A 1 94 ? -3.291 -3.228 15.960 1.00 98.19 94 GLU A N 1
ATOM 747 C CA . GLU A 1 94 ? -2.704 -2.166 16.788 1.00 98.19 94 GLU A CA 1
ATOM 748 C C . GLU A 1 94 ? -2.979 -0.764 16.227 1.00 98.19 94 GLU A C 1
ATOM 750 O O . GLU A 1 94 ? -3.177 0.184 16.990 1.00 98.19 94 GLU A O 1
ATOM 755 N N . ILE A 1 95 ? -3.018 -0.618 14.901 1.00 98.31 95 ILE A N 1
ATOM 756 C CA . ILE A 1 95 ? -3.396 0.636 14.240 1.00 98.31 95 ILE A CA 1
ATOM 757 C C . ILE A 1 95 ? -4.865 0.965 14.538 1.00 98.31 95 ILE A C 1
ATOM 759 O O . ILE A 1 95 ? -5.137 2.043 15.061 1.00 98.31 95 ILE A O 1
ATOM 763 N N . MET A 1 96 ? -5.784 0.025 14.297 1.00 98.50 96 MET A N 1
ATOM 764 C CA . MET A 1 96 ? -7.218 0.158 14.588 1.00 98.50 96 MET A CA 1
ATOM 765 C C . MET A 1 96 ? -7.485 0.470 16.064 1.00 98.50 96 MET A C 1
ATOM 767 O O . MET A 1 96 ? -8.299 1.331 16.383 1.00 98.50 96 MET A O 1
ATOM 771 N N . LYS A 1 97 ? -6.745 -0.152 16.989 1.00 98.19 97 LYS A N 1
ATOM 772 C CA . LYS A 1 97 ? -6.836 0.152 18.424 1.00 98.19 97 LYS A CA 1
ATOM 773 C C . LYS A 1 97 ? -6.449 1.598 18.744 1.00 98.19 97 LYS A C 1
ATOM 775 O O . LYS A 1 97 ? -7.052 2.211 19.620 1.00 98.19 97 LYS A O 1
ATOM 780 N N . LYS A 1 98 ? -5.440 2.143 18.058 1.00 97.31 98 LYS A N 1
ATOM 781 C CA . LYS A 1 98 ? -4.987 3.532 18.241 1.00 97.31 98 LYS A CA 1
ATOM 782 C C . LYS A 1 98 ? -5.923 4.545 17.590 1.00 97.31 98 LYS A C 1
ATOM 784 O O . LYS A 1 98 ? -6.072 5.640 18.119 1.00 97.31 98 LYS A O 1
ATOM 789 N N . THR A 1 99 ? -6.502 4.214 16.441 1.00 96.94 99 THR A N 1
ATOM 790 C CA . THR A 1 99 ? -7.361 5.136 15.683 1.00 96.94 99 THR A CA 1
ATOM 791 C C . THR A 1 99 ? -8.830 5.051 16.087 1.00 96.94 99 THR A C 1
ATOM 793 O O . THR A 1 99 ? -9.579 5.981 15.807 1.00 96.94 99 THR A O 1
ATOM 796 N N . GLY A 1 100 ? -9.253 3.957 16.728 1.00 97.69 100 GLY A N 1
ATOM 797 C CA . GLY A 1 100 ? -10.662 3.654 16.988 1.00 97.69 100 GLY A CA 1
ATOM 798 C C . GLY A 1 100 ? -11.438 3.226 15.736 1.00 97.69 100 GLY A C 1
ATOM 799 O O . GLY A 1 100 ? -12.638 2.974 15.824 1.00 97.69 100 GLY A O 1
ATOM 800 N N . ALA A 1 101 ? -10.774 3.144 14.580 1.00 97.75 101 ALA A N 1
ATOM 801 C CA . ALA A 1 101 ? -11.377 2.737 13.320 1.00 97.75 101 ALA A CA 1
ATOM 802 C C . ALA A 1 101 ? -11.457 1.211 13.204 1.00 97.75 101 ALA A C 1
ATOM 804 O O . ALA A 1 101 ? -10.746 0.466 13.876 1.00 97.75 101 ALA A O 1
ATOM 805 N N . THR A 1 102 ? -12.310 0.741 12.300 1.00 97.88 102 THR A N 1
ATOM 806 C CA . THR A 1 102 ? -12.442 -0.671 11.935 1.00 97.88 102 THR A CA 1
ATOM 807 C C . THR A 1 102 ? -12.482 -0.802 10.417 1.00 97.88 102 THR A C 1
ATOM 809 O O . THR A 1 102 ? -12.803 0.157 9.719 1.00 97.88 102 THR A O 1
ATOM 812 N N . PHE A 1 103 ? -12.250 -1.998 9.873 1.00 96.62 103 PHE A N 1
ATOM 813 C CA . PHE A 1 103 ? -12.472 -2.220 8.436 1.00 96.62 103 PHE A CA 1
ATOM 814 C C . PHE A 1 103 ? -13.917 -1.894 8.006 1.00 96.62 103 PHE A C 1
ATOM 816 O O . PHE A 1 103 ? -14.150 -1.468 6.877 1.00 96.62 103 PHE A O 1
ATOM 823 N N . ALA A 1 104 ? -14.896 -2.041 8.905 1.00 96.25 104 ALA A N 1
ATOM 824 C CA . ALA A 1 104 ? -16.286 -1.681 8.635 1.00 96.25 104 ALA A CA 1
ATOM 825 C C . ALA A 1 104 ? -16.508 -0.159 8.562 1.00 96.25 104 ALA A C 1
ATOM 827 O O . ALA A 1 104 ? -17.351 0.297 7.794 1.00 96.25 104 ALA A O 1
ATOM 828 N N . SER A 1 105 ? -15.747 0.643 9.316 1.00 95.44 105 SER A N 1
ATOM 829 C CA . SER A 1 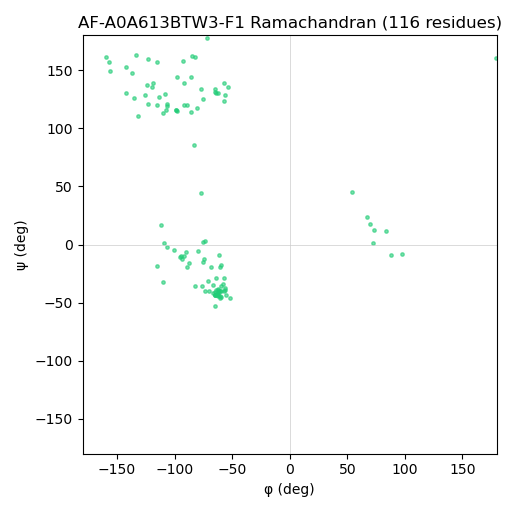105 ? -15.905 2.105 9.306 1.00 95.44 105 SER A CA 1
ATOM 830 C C . SER A 1 105 ? -15.356 2.773 8.045 1.00 95.44 105 SER A C 1
ATOM 832 O O . SER A 1 105 ? -15.647 3.942 7.821 1.00 95.44 105 SER A O 1
ATOM 834 N N . GLU A 1 106 ? -14.583 2.053 7.227 1.00 95.12 106 GLU A N 1
ATOM 835 C CA . GLU A 1 106 ? -13.988 2.570 5.986 1.00 95.12 106 GLU A CA 1
ATOM 836 C C . GLU A 1 106 ? -14.564 1.938 4.706 1.00 95.12 106 GLU A C 1
ATOM 838 O O . GLU A 1 106 ? -13.963 2.046 3.644 1.00 95.12 106 GLU A O 1
ATOM 843 N N . VAL A 1 107 ? -15.725 1.271 4.777 1.00 96.06 107 VAL A N 1
ATOM 844 C CA . VAL A 1 107 ? -16.357 0.607 3.612 1.00 96.06 107 VAL A CA 1
ATOM 845 C C . VAL A 1 107 ? -16.564 1.575 2.445 1.00 96.06 107 VAL A C 1
ATOM 847 O O . VAL A 1 107 ? -16.261 1.238 1.307 1.00 96.06 107 VAL A O 1
ATOM 850 N N . VAL A 1 108 ? -17.036 2.798 2.711 1.00 95.00 108 VAL A N 1
ATOM 851 C CA . VAL A 1 108 ? -17.272 3.801 1.656 1.00 95.00 108 VAL A CA 1
ATOM 852 C C . VAL A 1 108 ? -15.965 4.184 0.962 1.00 95.00 108 VAL A C 1
ATOM 854 O O . VAL A 1 108 ? -15.918 4.260 -0.262 1.00 95.00 108 VAL A O 1
ATOM 857 N N . GLN A 1 109 ? -14.898 4.390 1.733 1.00 95.62 109 GLN A N 1
ATOM 858 C CA . GLN A 1 109 ? -13.576 4.706 1.203 1.00 95.62 109 GLN A CA 1
ATOM 859 C C . GLN A 1 109 ? -13.000 3.513 0.430 1.00 95.62 109 GLN A C 1
ATOM 861 O O . GLN A 1 109 ? -12.469 3.699 -0.659 1.00 95.62 109 GLN A O 1
ATOM 866 N N . ARG A 1 110 ? -13.161 2.288 0.947 1.00 96.81 110 ARG A N 1
ATOM 867 C CA . ARG A 1 110 ? -12.687 1.055 0.304 1.00 96.81 110 ARG A CA 1
ATOM 868 C C . ARG A 1 110 ? -13.398 0.772 -1.020 1.00 96.81 110 ARG A C 1
ATOM 870 O O . ARG A 1 110 ? -12.735 0.421 -1.988 1.00 96.81 110 ARG A O 1
ATOM 877 N N . ARG A 1 111 ? -14.715 0.995 -1.104 1.00 96.00 111 ARG A N 1
ATOM 878 C CA . ARG A 1 111 ? -15.461 0.974 -2.379 1.00 96.00 111 ARG A CA 1
ATOM 879 C C . ARG A 1 111 ? -14.903 1.982 -3.381 1.00 96.00 111 ARG A C 1
ATOM 881 O O . ARG A 1 111 ? -14.881 1.712 -4.576 1.00 96.00 111 ARG A O 1
ATOM 888 N N . GLY A 1 112 ? -14.413 3.121 -2.891 1.00 95.94 112 GLY A N 1
ATOM 889 C CA . GLY A 1 112 ? -13.738 4.137 -3.698 1.00 95.94 112 GLY A CA 1
ATOM 890 C C . GLY A 1 112 ? -12.476 3.644 -4.415 1.00 95.94 112 GLY A C 1
ATOM 891 O O . GLY A 1 112 ? -12.077 4.280 -5.381 1.00 95.94 112 GLY A O 1
ATOM 892 N N . LEU A 1 113 ? -11.889 2.512 -4.001 1.00 96.38 113 LEU A N 1
ATOM 893 C CA . LEU A 1 113 ? -10.779 1.862 -4.710 1.00 96.38 113 LEU A CA 1
ATOM 894 C C . LEU A 1 113 ? -11.232 1.116 -5.978 1.00 96.38 113 LEU A C 1
ATOM 896 O O . LEU A 1 113 ? -10.398 0.711 -6.776 1.00 96.38 113 LEU A O 1
ATOM 900 N N . GLY A 1 114 ? -12.538 0.870 -6.148 1.00 96.56 114 GLY A N 1
ATOM 901 C CA . GLY A 1 114 ? -13.081 0.140 -7.300 1.00 96.56 114 GLY A CA 1
ATOM 902 C C . GLY A 1 114 ? -12.812 -1.370 -7.299 1.00 96.56 114 GLY A C 1
ATOM 903 O O . GLY A 1 114 ? -13.032 -2.020 -8.315 1.00 96.56 114 GLY A O 1
ATOM 904 N N . CYS A 1 115 ? -12.358 -1.932 -6.173 1.00 95.75 115 CYS A N 1
ATOM 905 C CA . CYS A 1 115 ? -11.941 -3.336 -6.067 1.00 95.75 115 CYS A CA 1
ATOM 906 C C . CYS A 1 115 ? -12.906 -4.260 -5.313 1.00 95.75 115 CYS A C 1
ATOM 908 O O . CYS A 1 115 ? -12.642 -5.454 -5.185 1.00 95.75 115 CYS A O 1
ATOM 910 N N . THR A 1 116 ? -14.007 -3.728 -4.784 1.00 89.88 116 THR A N 1
ATOM 911 C CA . THR A 1 116 ? -15.023 -4.511 -4.071 1.00 89.88 116 THR A CA 1
ATOM 912 C C . THR A 1 116 ? -16.378 -3.807 -4.097 1.00 89.88 116 THR A C 1
ATOM 914 O O . THR A 1 116 ? -16.434 -2.575 -4.087 1.00 89.88 116 THR A O 1
ATOM 917 N N . ASP A 1 117 ? -17.453 -4.598 -4.086 1.00 83.06 117 ASP A N 1
ATOM 918 C CA . ASP A 1 117 ? -18.843 -4.130 -3.979 1.00 83.06 117 ASP A CA 1
ATOM 919 C C . ASP A 1 117 ? -19.339 -4.022 -2.515 1.00 83.06 117 ASP A C 1
ATOM 921 O O . ASP A 1 117 ? -20.443 -3.519 -2.273 1.00 83.06 117 ASP A O 1
ATOM 925 N N . GLU A 1 118 ? -18.527 -4.483 -1.547 1.00 67.38 118 GLU A N 1
ATOM 926 C CA . GLU A 1 118 ? -18.780 -4.438 -0.067 1.00 67.38 118 GLU A CA 1
ATOM 927 C C . GLU A 1 118 ? -19.495 -3.127 0.536 1.00 67.38 118 GLU A C 1
ATOM 929 O O . GLU A 1 118 ? -18.550 -2.499 0.018 1.00 67.38 118 GLU A O 1
#

Secondary structure (DSSP, 8-state):
--HHHHHHHHHHHHHHTT--TTSTTEEEE-----TTSS-SSTTEEEEEEEE--TTSSS-EEEEEEEEETTT--EEETTTTEE---HHHHHHHHHHHHHH---GGGGHHHHHTTTS---

Organism: Salmonella enterica (NCBI:txid28901)

Sequence (118 aa):
MTKAQAEKLLIIALKYQKYDLSLDGVFVDGDLQDKHGNPPHPGYYDFSLGYDTPTAGAIDYWGLFSVSSQTGDIWEINKCERVIFPQLQKMQQEIMKKTGATFASEVVQRRGLGCTDE

Nearest PDB structures (foldseek):
  4kt3-assembly1_B  TM=9.924E-01  e=2.029E-16  Pseudomonas protegens Pf-5
  8rc2-assembly1_L  TM=5.049E-01  e=2.108E+00  Klebsiella pneumoniae
  7zxs-assembly1_C  TM=2.871E-01  e=6.193E+00  Homo sapiens
  3rpx-assembly1_B  TM=3.270E-01  e=9.998E+00  Homo sapiens

Foldseek 3Di:
DDLVVLVVLVVVLCVVVVDPCVDPQWDKDQQDADPVSHALFPQWGKIWTWGDDPPDPDIDTPFIWTAGPQQRWIARLVVLDTRDDPVSNVVSVVSCVVRVDDPVNCPVSVVSSVSDPD